Protein AF-A0A2R6IQU4-F1 (afdb_monomer_lite)

Sequence (64 aa):
MACPHLDYRESDGDREFDVARAFCTVADEFVQPVHADVCAERYGLDPESDCEIFRDRAGLDWDE

Structure (mmCIF, N/CA/C/O backbone):
data_AF-A0A2R6IQU4-F1
#
_entry.id   AF-A0A2R6IQU4-F1
#
loop_
_atom_site.group_PDB
_atom_site.id
_atom_site.type_symbol
_atom_site.label_atom_id
_atom_site.label_alt_id
_atom_site.label_comp_id
_atom_site.label_asym_id
_atom_site.label_entity_id
_atom_site.label_seq_id
_atom_site.pdbx_PDB_ins_code
_atom_site.Cartn_x
_atom_site.Cartn_y
_atom_site.Cartn_z
_atom_site.occupancy
_atom_site.B_iso_or_equiv
_atom_site.auth_seq_id
_atom_site.auth_comp_id
_atom_site.auth_asym_id
_atom_site.auth_atom_id
_atom_site.pdbx_PDB_model_num
ATOM 1 N N . MET A 1 1 ? 1.075 -6.745 11.352 1.00 58.47 1 MET A N 1
ATOM 2 C CA . MET A 1 1 ? 1.372 -7.802 10.374 1.00 58.47 1 MET A CA 1
ATOM 3 C C . MET A 1 1 ? 1.152 -7.291 8.948 1.00 58.47 1 MET A C 1
ATOM 5 O O . MET A 1 1 ? 0.041 -6.891 8.634 1.00 58.47 1 MET A O 1
ATOM 9 N N . ALA A 1 2 ? 2.176 -7.343 8.083 1.00 71.38 2 ALA A N 1
ATOM 10 C CA . ALA A 1 2 ? 2.061 -6.859 6.702 1.00 71.38 2 ALA A CA 1
ATOM 11 C C . ALA A 1 2 ? 0.853 -7.475 5.967 1.00 71.38 2 ALA A C 1
ATOM 13 O O . ALA A 1 2 ? 0.647 -8.690 6.023 1.00 71.38 2 ALA A O 1
ATOM 14 N N . CYS A 1 3 ? 0.069 -6.631 5.296 1.00 83.88 3 CYS A N 1
ATOM 15 C CA . CYS A 1 3 ? -1.149 -7.000 4.583 1.00 83.88 3 CYS A CA 1
ATOM 16 C C . CYS A 1 3 ? -0.890 -8.157 3.596 1.00 83.88 3 CYS A C 1
ATOM 18 O O . CYS A 1 3 ? -0.032 -8.019 2.720 1.00 83.88 3 CYS A O 1
ATOM 20 N N . PRO A 1 4 ? -1.649 -9.271 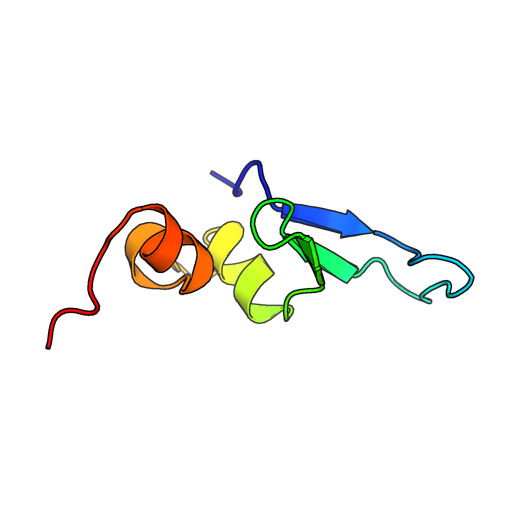3.663 1.00 85.69 4 PRO A N 1
ATOM 21 C CA . PRO A 1 4 ? -1.436 -10.442 2.803 1.00 85.69 4 PRO A CA 1
ATOM 22 C C . PRO A 1 4 ? -1.756 -10.183 1.325 1.00 85.69 4 PRO A C 1
ATOM 24 O O . PRO A 1 4 ? -1.500 -11.035 0.481 1.00 85.69 4 PRO A O 1
ATOM 27 N N . HIS A 1 5 ? -2.336 -9.024 1.015 1.00 89.56 5 HIS A N 1
ATOM 28 C CA . HIS A 1 5 ? -2.742 -8.630 -0.327 1.00 89.56 5 HIS A CA 1
ATOM 29 C C . HIS A 1 5 ? -1.761 -7.670 -1.010 1.00 89.56 5 HIS A C 1
ATOM 31 O O . HIS A 1 5 ? -2.039 -7.240 -2.133 1.00 89.56 5 HIS A O 1
ATOM 37 N N . LEU A 1 6 ? -0.655 -7.320 -0.345 1.00 92.88 6 LEU A N 1
ATOM 38 C CA . LEU A 1 6 ? 0.385 -6.449 -0.878 1.00 92.88 6 LEU A CA 1
ATOM 39 C C . LEU A 1 6 ? 1.494 -7.275 -1.542 1.00 92.88 6 LEU A C 1
ATOM 41 O O . LEU A 1 6 ? 2.311 -7.889 -0.858 1.00 92.88 6 LEU A O 1
ATOM 45 N N . ASP A 1 7 ? 1.559 -7.205 -2.867 1.00 94.31 7 ASP A N 1
ATOM 46 C CA . ASP A 1 7 ? 2.658 -7.743 -3.666 1.00 94.31 7 ASP A CA 1
ATOM 47 C C . ASP A 1 7 ? 3.617 -6.629 -4.096 1.00 94.31 7 ASP A C 1
ATOM 49 O O . ASP A 1 7 ? 3.259 -5.453 -4.160 1.00 94.31 7 ASP A O 1
ATOM 53 N N . TYR A 1 8 ? 4.838 -7.010 -4.464 1.00 94.25 8 TYR A N 1
ATOM 54 C CA . TYR A 1 8 ? 5.769 -6.145 -5.184 1.00 94.25 8 TYR A CA 1
ATOM 55 C C . TYR A 1 8 ? 6.058 -6.774 -6.544 1.00 94.25 8 TYR A C 1
ATOM 57 O O . TYR A 1 8 ? 6.580 -7.885 -6.610 1.00 94.25 8 TYR A O 1
ATOM 65 N N . ARG A 1 9 ? 5.702 -6.081 -7.630 1.00 95.81 9 ARG A N 1
ATOM 66 C CA . ARG A 1 9 ? 5.858 -6.579 -9.005 1.00 95.81 9 ARG A CA 1
ATOM 67 C C . ARG A 1 9 ? 6.861 -5.737 -9.778 1.00 95.81 9 ARG A C 1
ATOM 69 O O . ARG A 1 9 ? 6.846 -4.510 -9.700 1.00 95.81 9 ARG A O 1
ATOM 76 N N . GLU A 1 10 ? 7.717 -6.403 -10.539 1.00 97.12 10 GLU A N 1
ATOM 77 C CA . GLU A 1 10 ? 8.752 -5.775 -11.373 1.00 97.12 10 GLU A CA 1
ATOM 78 C C . GLU A 1 10 ? 8.259 -5.474 -12.794 1.00 97.12 10 GLU A C 1
ATOM 80 O O . GLU A 1 10 ? 8.929 -4.769 -13.539 1.00 97.12 10 GLU A O 1
ATOM 85 N N . SER A 1 11 ? 7.072 -5.951 -13.172 1.00 95.81 11 SER A N 1
ATOM 86 C CA . SER A 1 11 ? 6.505 -5.734 -14.501 1.00 95.81 11 SER A CA 1
ATOM 87 C C . SER A 1 11 ? 4.976 -5.715 -14.504 1.00 95.81 11 SER A C 1
ATOM 89 O O . SER A 1 11 ? 4.317 -6.115 -13.541 1.00 95.81 11 SER A O 1
ATOM 91 N N . ASP A 1 12 ? 4.431 -5.203 -15.606 1.00 95.38 12 ASP A N 1
ATOM 92 C CA . ASP A 1 12 ? 3.011 -5.072 -15.902 1.00 95.38 12 ASP A CA 1
ATOM 93 C C . ASP A 1 12 ? 2.791 -5.179 -17.422 1.00 95.38 12 ASP A C 1
ATOM 95 O O . ASP A 1 12 ? 3.029 -4.226 -18.170 1.00 95.38 12 ASP A O 1
ATOM 99 N N . GLY A 1 13 ? 2.396 -6.365 -17.893 1.00 91.69 13 GLY A N 1
ATOM 100 C CA . GLY A 1 13 ? 2.301 -6.663 -19.326 1.00 91.69 13 GLY A CA 1
ATOM 101 C C . GLY A 1 13 ? 3.659 -6.544 -20.028 1.00 91.69 13 GLY A C 1
ATOM 102 O O . GLY A 1 13 ? 4.629 -7.171 -19.613 1.00 91.69 13 GLY A O 1
ATOM 103 N N . ASP A 1 14 ? 3.725 -5.720 -21.078 1.00 94.88 14 ASP A N 1
ATOM 104 C CA . ASP A 1 14 ? 4.951 -5.449 -21.851 1.00 94.88 14 ASP A CA 1
ATOM 105 C C . ASP A 1 14 ? 5.881 -4.412 -21.192 1.00 94.88 14 ASP A C 1
ATOM 107 O O . ASP A 1 14 ? 6.922 -4.056 -21.748 1.00 94.88 14 ASP A O 1
ATOM 111 N N . ARG A 1 15 ? 5.496 -3.867 -20.032 1.00 93.69 15 ARG A N 1
ATOM 112 C CA . ARG A 1 15 ? 6.264 -2.848 -19.317 1.00 93.69 15 ARG A CA 1
ATOM 113 C C . ARG A 1 15 ? 7.005 -3.470 -18.142 1.00 93.69 15 ARG A C 1
ATOM 115 O O . ARG A 1 15 ? 6.385 -4.022 -17.241 1.00 93.69 15 ARG A O 1
ATOM 122 N N . GLU A 1 16 ? 8.316 -3.282 -18.106 1.00 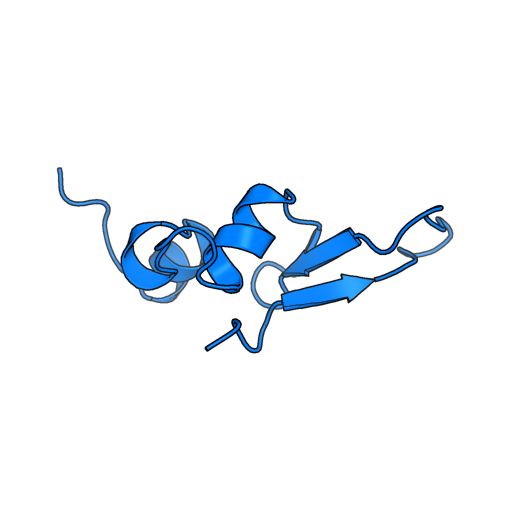96.06 16 GLU A N 1
ATOM 123 C CA . GLU A 1 16 ? 9.168 -3.610 -16.961 1.00 96.06 16 GLU A CA 1
ATOM 124 C C . GLU A 1 16 ? 9.512 -2.337 -16.175 1.00 96.06 16 GLU A C 1
ATOM 126 O O . GLU A 1 16 ? 9.529 -1.228 -16.719 1.00 96.06 16 GLU A O 1
ATOM 131 N N . PHE A 1 17 ? 9.750 -2.483 -14.877 1.00 94.94 17 PHE A N 1
ATOM 132 C CA . PHE A 1 17 ? 10.132 -1.407 -13.974 1.00 94.94 17 PHE A CA 1
ATOM 133 C C . PHE A 1 17 ? 11.568 -1.608 -13.498 1.00 94.94 17 PHE A C 1
ATOM 135 O O . PHE A 1 17 ? 11.975 -2.724 -13.195 1.00 94.94 17 PHE A O 1
ATOM 142 N N . ASP A 1 18 ? 12.307 -0.511 -13.331 1.00 95.50 18 ASP A N 1
ATOM 143 C CA . ASP A 1 18 ? 13.666 -0.564 -12.772 1.00 95.50 18 ASP A CA 1
ATOM 144 C C . ASP A 1 18 ? 13.691 -1.044 -11.308 1.00 95.50 18 ASP A C 1
ATOM 146 O O . ASP A 1 18 ? 14.710 -1.523 -10.816 1.00 95.50 18 ASP A O 1
ATOM 150 N N . VAL A 1 19 ? 12.572 -0.875 -10.594 1.00 93.81 19 VAL A N 1
ATOM 151 C CA . VAL A 1 19 ? 12.372 -1.315 -9.210 1.00 93.81 19 VAL A CA 1
ATOM 152 C C . VAL A 1 19 ? 10.972 -1.891 -9.042 1.00 93.81 19 VAL A C 1
ATOM 154 O O . VAL A 1 19 ? 10.011 -1.371 -9.618 1.00 93.81 19 VAL A O 1
ATOM 157 N N . ALA A 1 20 ? 10.847 -2.928 -8.211 1.00 95.31 20 ALA A N 1
ATOM 158 C CA . ALA A 1 20 ? 9.560 -3.535 -7.906 1.00 95.31 20 ALA A CA 1
ATOM 159 C C . ALA A 1 20 ? 8.592 -2.508 -7.290 1.00 95.31 20 ALA A C 1
ATOM 161 O O . ALA A 1 20 ? 8.943 -1.773 -6.363 1.00 95.31 20 ALA A O 1
ATOM 162 N N . ARG A 1 21 ? 7.362 -2.462 -7.804 1.00 95.56 21 ARG A N 1
ATOM 163 C CA . ARG A 1 21 ? 6.311 -1.533 -7.374 1.00 95.56 21 ARG A CA 1
ATOM 164 C C . ARG A 1 21 ? 5.239 -2.256 -6.576 1.00 95.56 21 ARG A C 1
ATOM 166 O O . ARG A 1 21 ? 4.902 -3.396 -6.884 1.00 95.56 21 ARG A O 1
ATOM 173 N N . ALA A 1 22 ? 4.700 -1.565 -5.578 1.00 95.62 22 ALA A N 1
ATOM 174 C CA . ALA A 1 22 ? 3.620 -2.067 -4.745 1.00 95.62 22 ALA A CA 1
ATOM 175 C C . ALA A 1 22 ? 2.349 -2.308 -5.574 1.00 95.62 22 ALA A C 1
ATOM 177 O O . ALA A 1 22 ? 1.898 -1.425 -6.304 1.00 95.62 22 ALA A O 1
ATOM 178 N N . PHE A 1 23 ? 1.768 -3.493 -5.436 1.00 95.62 23 PHE A N 1
ATOM 179 C CA . PHE A 1 23 ? 0.561 -3.929 -6.121 1.00 95.62 23 PHE A CA 1
ATOM 180 C C . PHE A 1 23 ? -0.438 -4.465 -5.097 1.00 95.62 23 PHE A C 1
ATOM 182 O O . PHE A 1 23 ? -0.120 -5.368 -4.322 1.00 95.62 23 PHE A O 1
ATOM 189 N N . CYS A 1 24 ? -1.648 -3.913 -5.085 1.00 95.19 24 CYS A N 1
ATOM 190 C CA . CYS A 1 24 ? -2.725 -4.395 -4.233 1.00 95.19 24 CYS A CA 1
ATOM 191 C C . CYS A 1 24 ? -3.554 -5.427 -4.998 1.00 95.19 24 CYS A C 1
ATOM 193 O O . CYS A 1 24 ? -4.244 -5.090 -5.955 1.00 95.19 24 CYS A O 1
ATOM 195 N N . THR A 1 25 ? -3.547 -6.679 -4.545 1.00 93.31 25 THR A N 1
ATOM 196 C CA . THR A 1 25 ? -4.309 -7.768 -5.188 1.00 93.31 25 THR A CA 1
ATOM 197 C C . THR A 1 25 ? -5.825 -7.659 -5.008 1.00 93.31 25 THR A C 1
ATOM 199 O O . THR A 1 25 ? -6.574 -8.319 -5.719 1.00 93.31 25 THR A O 1
ATOM 202 N N . VAL A 1 26 ? -6.297 -6.824 -4.078 1.00 92.56 26 VAL A N 1
ATOM 203 C CA . VAL A 1 26 ? -7.735 -6.604 -3.842 1.00 92.56 26 VAL A CA 1
ATOM 204 C C . VAL A 1 26 ? -8.313 -5.567 -4.803 1.00 92.56 26 VAL A C 1
ATOM 206 O O . VAL A 1 26 ? -9.410 -5.759 -5.333 1.00 92.56 26 VAL A O 1
ATOM 209 N N . ALA A 1 27 ? -7.585 -4.469 -5.017 1.00 92.31 27 ALA A N 1
ATOM 210 C CA . ALA A 1 27 ? -7.937 -3.451 -6.006 1.00 92.31 27 ALA A CA 1
ATOM 211 C C . ALA A 1 27 ? -7.498 -3.842 -7.431 1.00 92.31 27 ALA A C 1
ATOM 213 O O . ALA A 1 27 ? -8.020 -3.298 -8.395 1.00 92.31 27 ALA A O 1
ATOM 214 N N . ASP A 1 28 ? -6.603 -4.828 -7.548 1.00 94.44 28 ASP A N 1
ATOM 215 C CA . ASP A 1 28 ? -5.981 -5.281 -8.796 1.00 94.44 28 ASP A CA 1
ATOM 216 C C . ASP A 1 28 ? -5.238 -4.153 -9.531 1.00 94.44 28 ASP A C 1
ATOM 218 O O . ASP A 1 28 ? -5.271 -4.028 -10.753 1.00 94.44 28 ASP A O 1
ATOM 222 N N . GLU A 1 29 ? -4.536 -3.313 -8.766 1.00 94.75 29 GLU A N 1
ATOM 223 C CA . GLU A 1 29 ? -3.794 -2.172 -9.297 1.00 94.75 29 GLU A CA 1
ATOM 224 C C . GLU A 1 29 ? -2.489 -1.898 -8.540 1.00 94.75 29 GLU A C 1
ATOM 226 O O . GLU A 1 29 ? -2.283 -2.308 -7.390 1.00 94.75 29 GLU A O 1
ATOM 231 N N . PHE A 1 30 ? -1.594 -1.161 -9.199 1.00 95.50 30 PHE A N 1
ATOM 232 C CA . PHE A 1 30 ? -0.399 -0.616 -8.564 1.00 95.50 30 PHE A CA 1
ATOM 233 C C . PHE A 1 30 ? -0.773 0.549 -7.657 1.00 95.50 30 PHE A C 1
ATOM 235 O O . PHE A 1 30 ? -1.310 1.554 -8.119 1.00 95.50 30 PHE A O 1
ATOM 242 N N . VAL A 1 31 ? -0.417 0.440 -6.382 1.00 94.56 31 VAL A N 1
ATOM 243 C CA . VAL A 1 31 ? -0.704 1.464 -5.377 1.00 94.56 31 VAL A CA 1
ATOM 244 C C . VAL A 1 31 ? 0.515 2.343 -5.124 1.00 94.56 31 VAL A C 1
ATOM 246 O O . VAL A 1 31 ? 1.661 1.989 -5.415 1.00 94.56 31 VAL A O 1
ATOM 249 N N . GLN A 1 32 ? 0.272 3.519 -4.556 1.00 92.19 32 GLN A N 1
ATOM 250 C CA . GLN A 1 32 ? 1.346 4.419 -4.153 1.00 92.19 32 GLN A CA 1
ATOM 251 C C . GLN A 1 32 ? 2.198 3.800 -3.027 1.00 92.19 32 GLN A C 1
ATOM 253 O O . GLN A 1 32 ? 1.670 3.044 -2.209 1.00 92.19 32 GLN A O 1
ATOM 258 N N . PRO A 1 33 ? 3.490 4.164 -2.906 1.00 91.38 33 PRO A N 1
ATOM 259 C CA . PRO A 1 33 ? 4.347 3.685 -1.819 1.00 91.38 33 PRO A CA 1
ATOM 260 C C . PRO A 1 33 ? 3.756 3.917 -0.422 1.00 91.38 33 PRO A C 1
ATOM 262 O O . PRO A 1 33 ? 3.888 3.056 0.439 1.00 91.38 33 PRO A O 1
ATOM 265 N N . VAL A 1 34 ? 3.025 5.023 -0.224 1.00 90.94 34 VAL A N 1
ATOM 266 C CA . VAL A 1 34 ? 2.354 5.316 1.053 1.00 90.94 34 VAL A CA 1
ATOM 267 C C . VAL A 1 34 ? 1.321 4.249 1.430 1.00 90.94 34 VAL A C 1
ATOM 269 O O . VAL A 1 34 ? 1.253 3.854 2.587 1.00 90.94 34 VAL A O 1
ATOM 272 N N . HIS A 1 35 ? 0.585 3.695 0.461 1.00 92.75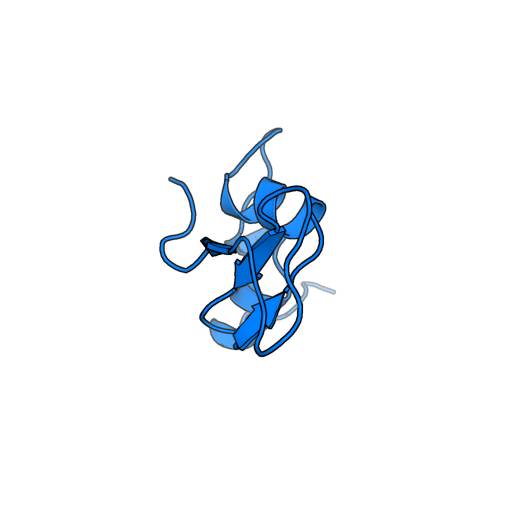 35 HIS A N 1
ATOM 273 C CA . HIS A 1 35 ? -0.335 2.583 0.714 1.00 92.75 35 HIS A CA 1
ATOM 274 C C . HIS A 1 35 ? 0.411 1.315 1.127 1.00 92.75 35 HIS A C 1
ATOM 276 O O . HIS A 1 35 ? -0.061 0.563 1.976 1.00 92.75 35 HIS A O 1
ATOM 282 N N . ALA A 1 36 ? 1.587 1.080 0.545 1.00 93.00 36 ALA A N 1
ATOM 283 C CA . ALA A 1 36 ? 2.435 -0.033 0.943 1.00 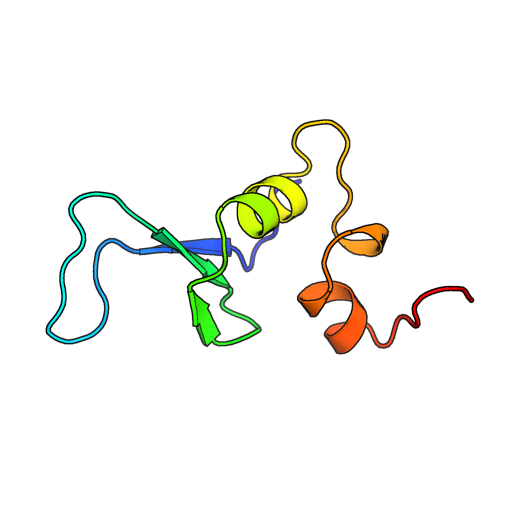93.00 36 ALA A CA 1
ATOM 284 C C . ALA A 1 36 ? 2.962 0.146 2.376 1.00 93.00 36 ALA A C 1
ATOM 286 O O . ALA A 1 36 ? 3.019 -0.829 3.123 1.00 93.00 36 ALA A O 1
ATOM 287 N N . ASP A 1 37 ? 3.298 1.377 2.772 1.00 93.50 37 ASP A N 1
ATOM 288 C CA . ASP A 1 37 ? 3.707 1.697 4.141 1.00 93.50 37 ASP A CA 1
ATOM 289 C C . ASP A 1 37 ? 2.558 1.502 5.144 1.00 93.50 37 ASP A C 1
ATOM 291 O O . ASP A 1 37 ? 2.790 0.888 6.187 1.00 93.50 37 ASP A O 1
ATOM 295 N N . VAL A 1 38 ? 1.329 1.924 4.807 1.00 93.62 38 VAL A N 1
ATOM 296 C CA . VAL A 1 38 ? 0.117 1.650 5.609 1.00 93.62 38 VAL A CA 1
ATOM 297 C C . VAL A 1 38 ? -0.096 0.146 5.768 1.00 93.62 38 VAL A C 1
ATOM 299 O O . VAL A 1 38 ? -0.187 -0.363 6.880 1.00 93.62 38 VAL A O 1
ATOM 302 N N . CYS A 1 39 ? -0.105 -0.595 4.658 1.00 92.12 39 CYS A N 1
ATOM 303 C CA . CYS A 1 39 ? -0.266 -2.049 4.652 1.00 92.12 39 CYS A CA 1
ATOM 304 C C . CYS A 1 39 ? 0.835 -2.791 5.421 1.00 92.12 39 CYS A C 1
ATOM 306 O O . CYS A 1 39 ? 0.617 -3.921 5.846 1.00 92.12 39 CYS A O 1
ATOM 308 N N . ALA A 1 40 ? 2.019 -2.198 5.567 1.00 90.31 40 ALA A N 1
ATOM 309 C CA . ALA A 1 40 ? 3.126 -2.751 6.340 1.00 90.31 40 ALA A CA 1
ATOM 310 C C . ALA A 1 40 ? 3.143 -2.274 7.808 1.00 90.31 40 ALA A C 1
ATOM 312 O O . ALA A 1 40 ? 4.128 -2.538 8.501 1.00 90.31 40 ALA A O 1
ATOM 313 N N . GLU A 1 41 ? 2.110 -1.542 8.243 1.00 91.75 41 GLU A N 1
ATOM 314 C CA . GLU A 1 41 ? 1.990 -0.842 9.534 1.00 91.75 41 GLU A CA 1
ATOM 315 C C . GLU A 1 41 ? 3.256 -0.068 9.920 1.00 91.75 41 GLU A C 1
ATOM 317 O O . GLU A 1 41 ? 3.688 -0.003 11.079 1.00 91.75 41 GLU A O 1
ATOM 322 N N . ARG A 1 42 ? 3.922 0.506 8.915 1.00 90.94 42 ARG A N 1
ATOM 323 C C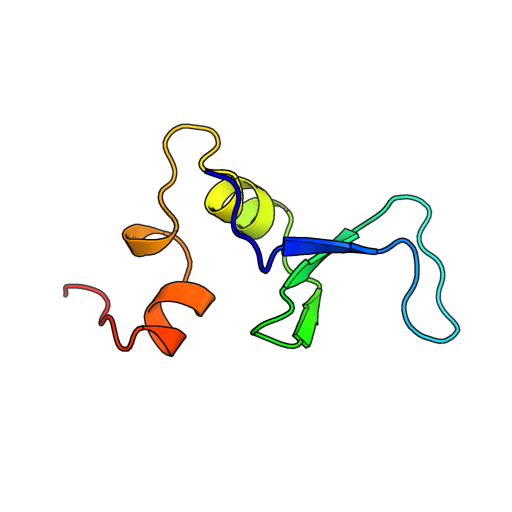A . ARG A 1 42 ? 5.104 1.327 9.154 1.00 90.94 42 ARG A CA 1
ATOM 324 C C . ARG A 1 42 ? 4.683 2.620 9.824 1.00 90.94 42 ARG A C 1
ATOM 326 O O . ARG A 1 42 ? 3.598 3.132 9.593 1.00 90.94 42 ARG A O 1
ATOM 333 N N . TYR A 1 43 ? 5.570 3.168 10.648 1.00 92.06 43 TYR A N 1
ATOM 334 C CA . TYR A 1 43 ? 5.349 4.452 11.322 1.00 92.06 43 TYR A CA 1
ATOM 335 C C . TYR A 1 43 ? 4.114 4.492 12.243 1.00 92.06 43 TYR A C 1
ATOM 337 O O . TYR A 1 43 ? 3.696 5.576 12.635 1.00 92.06 43 TYR A O 1
ATOM 345 N N . GLY A 1 44 ? 3.573 3.330 12.629 1.00 89.12 44 GLY A N 1
ATOM 346 C CA . GLY A 1 44 ? 2.352 3.243 13.432 1.00 89.12 44 GLY A CA 1
ATOM 347 C C . GLY A 1 44 ? 1.069 3.463 12.631 1.00 89.12 44 GLY A C 1
ATOM 348 O O . GLY A 1 44 ? 0.049 3.761 13.241 1.00 89.12 44 GLY A O 1
ATOM 349 N N . LEU A 1 45 ? 1.139 3.346 11.302 1.00 91.62 45 LEU A N 1
ATOM 350 C CA . LEU A 1 45 ? -0.033 3.322 10.433 1.00 91.62 45 LEU A CA 1
ATOM 351 C C . LEU A 1 45 ? -0.808 2.018 10.625 1.00 91.62 45 LEU A C 1
ATOM 353 O O . LEU A 1 45 ? -0.214 0.978 10.913 1.00 91.62 45 LEU A O 1
ATOM 357 N N . ASP A 1 46 ? -2.115 2.081 10.424 1.00 89.75 46 ASP A N 1
ATOM 358 C CA . ASP A 1 46 ? -3.029 0.964 10.596 1.00 89.75 46 ASP A CA 1
ATOM 359 C C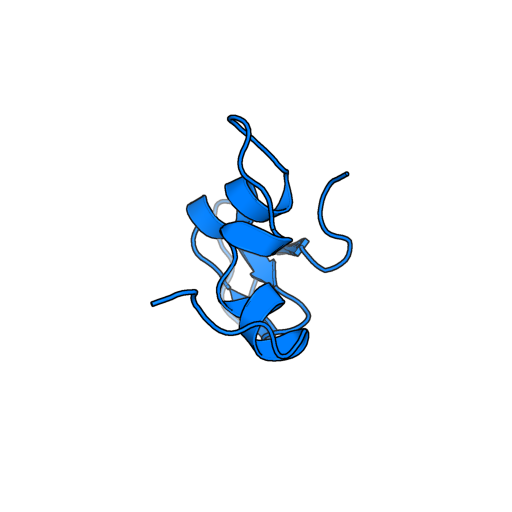 . ASP A 1 46 ? -3.924 0.800 9.354 1.00 89.75 46 ASP A C 1
ATOM 361 O O . ASP A 1 46 ? -4.580 1.749 8.932 1.00 89.75 46 ASP A O 1
ATOM 365 N N . PRO A 1 47 ? -3.974 -0.382 8.715 1.00 88.12 47 PRO A N 1
ATOM 366 C CA . PRO A 1 47 ? -4.818 -0.593 7.541 1.00 88.12 47 PRO A CA 1
ATOM 367 C C . PRO A 1 47 ? -6.319 -0.417 7.801 1.00 88.12 47 PRO A C 1
ATOM 369 O O . PRO A 1 47 ? -7.040 -0.056 6.871 1.00 88.12 47 PRO A O 1
ATOM 372 N N . GLU A 1 48 ? -6.803 -0.665 9.020 1.00 88.19 48 GLU A N 1
ATOM 373 C CA . GLU A 1 48 ? -8.223 -0.527 9.355 1.00 88.19 48 GLU A CA 1
ATOM 374 C C . GLU A 1 48 ? -8.634 0.952 9.438 1.00 88.19 48 GLU A C 1
ATOM 376 O O . GLU A 1 48 ? -9.757 1.296 9.054 1.00 88.19 48 GLU A O 1
ATOM 381 N N . SER A 1 49 ? -7.730 1.850 9.851 1.00 88.94 49 SER A N 1
ATOM 382 C CA . SER A 1 49 ? -7.980 3.300 9.893 1.00 88.94 49 SER A CA 1
ATOM 383 C C . SER A 1 49 ? -7.463 4.087 8.686 1.00 88.94 49 SER A C 1
ATOM 385 O O . SER A 1 49 ? -8.115 5.043 8.273 1.00 88.94 49 SER A O 1
ATOM 387 N N . ASP A 1 50 ? -6.333 3.695 8.097 1.00 91.50 50 ASP A N 1
ATOM 388 C CA . ASP A 1 50 ? -5.550 4.557 7.200 1.00 91.50 50 ASP A CA 1
ATOM 389 C C . ASP A 1 50 ? -5.550 4.095 5.732 1.00 91.50 50 ASP A C 1
ATOM 391 O O . ASP A 1 50 ? -5.097 4.833 4.856 1.00 91.50 50 ASP A O 1
ATOM 395 N N . CYS A 1 51 ? -6.035 2.883 5.426 1.00 91.50 51 CYS A N 1
ATOM 396 C CA . CYS A 1 51 ? -6.086 2.360 4.056 1.00 91.50 51 CYS A CA 1
ATOM 397 C C . CYS A 1 51 ? -7.492 2.489 3.460 1.00 91.50 51 CYS A C 1
ATOM 399 O O . CYS A 1 51 ? -8.415 1.771 3.846 1.00 91.50 51 CYS A O 1
ATOM 401 N N . GLU A 1 52 ? -7.646 3.343 2.448 1.00 89.94 52 GLU A N 1
ATOM 402 C CA . GLU A 1 52 ? -8.942 3.580 1.800 1.00 89.94 52 GLU A CA 1
ATOM 403 C C . GLU A 1 52 ? -9.505 2.327 1.117 1.00 89.94 52 GLU A C 1
ATOM 405 O O . GLU A 1 52 ? -10.699 2.049 1.206 1.00 89.94 52 GLU A O 1
ATOM 410 N N . ILE A 1 53 ? -8.629 1.515 0.516 1.00 91.12 53 ILE A N 1
ATOM 411 C CA . ILE A 1 53 ? -9.008 0.266 -0.154 1.00 91.12 53 ILE A CA 1
ATOM 412 C C . ILE A 1 53 ? -9.499 -0.764 0.864 1.00 91.12 53 ILE A C 1
ATOM 414 O O . ILE A 1 53 ? -10.485 -1.456 0.618 1.00 91.12 53 ILE A O 1
ATOM 418 N N . PHE A 1 54 ? -8.813 -0.895 2.003 1.00 88.56 54 PHE A N 1
ATOM 419 C CA . PHE A 1 54 ? -9.231 -1.835 3.041 1.00 88.56 54 PHE A CA 1
ATOM 420 C C . PHE A 1 54 ? -10.602 -1.443 3.587 1.00 88.56 54 PHE A C 1
ATOM 422 O O . PHE A 1 54 ? -11.491 -2.287 3.673 1.00 88.56 54 PHE A O 1
ATOM 429 N N . ARG A 1 55 ? -10.783 -0.158 3.901 1.00 89.81 55 ARG A N 1
ATOM 430 C CA . ARG A 1 55 ? -12.011 0.377 4.492 1.00 89.81 55 ARG A CA 1
ATOM 431 C C . ARG A 1 55 ? -13.213 0.205 3.575 1.00 89.81 55 ARG A C 1
ATOM 433 O O . ARG A 1 55 ? -14.212 -0.361 4.010 1.00 89.81 55 ARG A O 1
ATOM 440 N N . ASP A 1 56 ? -13.081 0.562 2.298 1.00 90.50 56 ASP A N 1
ATOM 441 C CA . ASP A 1 56 ? -14.119 0.334 1.283 1.00 90.50 56 ASP A CA 1
ATOM 442 C C . ASP A 1 56 ? -14.542 -1.146 1.226 1.00 90.50 56 ASP A C 1
ATOM 444 O O . ASP A 1 56 ? -15.726 -1.484 1.259 1.00 90.50 56 ASP A O 1
ATOM 448 N N . ARG A 1 57 ? -13.567 -2.061 1.247 1.00 87.81 57 ARG A N 1
ATOM 449 C CA . ARG A 1 57 ? -13.820 -3.507 1.152 1.00 87.81 57 ARG A CA 1
ATOM 450 C C . ARG A 1 57 ? -14.350 -4.129 2.437 1.00 87.81 57 ARG A C 1
ATOM 452 O O . ARG A 1 57 ? -15.083 -5.115 2.367 1.00 87.81 57 ARG A O 1
ATOM 459 N N . ALA A 1 58 ? -13.995 -3.566 3.584 1.00 86.50 58 ALA A N 1
ATOM 460 C CA . ALA A 1 58 ? -14.517 -3.945 4.889 1.00 86.50 58 ALA A CA 1
ATOM 461 C C . ALA A 1 58 ? -15.882 -3.295 5.191 1.00 86.50 58 ALA A C 1
ATOM 463 O O . ALA A 1 58 ? -16.518 -3.658 6.180 1.00 86.50 58 ALA A O 1
ATOM 464 N N . GLY A 1 59 ? -16.350 -2.367 4.347 1.00 86.88 59 GLY A N 1
ATOM 465 C CA . GLY A 1 59 ? -17.572 -1.599 4.586 1.00 86.88 59 GLY A CA 1
ATOM 466 C C . GLY A 1 59 ? -17.451 -0.647 5.779 1.00 86.88 59 GLY A C 1
ATOM 467 O O . GLY A 1 59 ? -18.443 -0.400 6.463 1.00 86.88 59 GLY A O 1
ATOM 468 N N . LEU A 1 60 ? -16.237 -0.165 6.056 1.00 85.06 60 LEU A N 1
ATOM 469 C CA . LEU A 1 60 ? -15.947 0.802 7.109 1.00 85.06 60 LEU A CA 1
ATOM 470 C C . LEU A 1 60 ? -16.082 2.215 6.537 1.00 85.06 60 LEU A C 1
ATOM 472 O O . LEU A 1 60 ? -15.382 2.577 5.592 1.00 85.06 60 LEU A O 1
ATOM 476 N N . ASP A 1 61 ? -16.977 3.006 7.117 1.00 80.25 61 ASP A N 1
ATOM 477 C CA . ASP A 1 61 ? -17.158 4.410 6.754 1.00 80.25 61 ASP A CA 1
ATOM 478 C C . ASP A 1 61 ? -16.096 5.294 7.420 1.00 80.25 61 ASP A C 1
ATOM 480 O O . ASP A 1 61 ? -15.611 4.972 8.505 1.00 80.25 61 ASP A O 1
ATOM 484 N N . TRP A 1 62 ? -15.709 6.389 6.761 1.00 77.69 62 TRP A N 1
ATOM 485 C CA . TRP A 1 62 ? -14.864 7.435 7.346 1.00 77.69 62 TRP A CA 1
ATOM 486 C C . TRP A 1 62 ? -15.669 8.177 8.402 1.00 77.69 62 TRP A C 1
ATOM 488 O O . TRP A 1 62 ? -16.525 8.969 8.036 1.00 77.69 62 TRP A O 1
ATOM 498 N N . ASP A 1 63 ? -15.399 7.898 9.685 1.00 67.88 63 ASP A N 1
ATOM 499 C CA . ASP A 1 63 ? -16.024 8.611 10.801 1.00 67.88 63 ASP A CA 1
ATOM 500 C C . ASP A 1 63 ? -16.000 10.132 10.522 1.00 67.88 63 ASP A C 1
ATOM 502 O O . ASP A 1 63 ? -14.923 10.700 10.308 1.00 67.88 63 ASP A O 1
ATOM 506 N N . GLU A 1 64 ? -17.190 10.748 10.451 1.00 58.47 64 GLU A N 1
ATOM 507 C CA . GLU A 1 64 ? -17.415 12.166 10.095 1.00 58.47 64 GLU A CA 1
ATOM 508 C C . GLU A 1 64 ? -16.730 13.170 11.040 1.00 58.47 64 GLU A C 1
ATOM 510 O O . GLU A 1 64 ? -16.831 13.016 12.283 1.00 58.47 64 GLU A O 1
#

Foldseek 3Di:
DAAPQWDFAQDDVPDGHPGTFIAGNQVRGTDDVVLNCLSHCHPVHHCCQHPPSSCVVVVNDNDD

Radius of gyration: 12.65 Å; chains: 1; bounding box: 31×23×35 Å

Secondary structure (DSSP, 8-state):
---TTEEEEEEETTEEEEEEEEEETTTTEEPPHHHHHHHTTGGG--HHHH-HHHHHHHT-----

pLDDT: mean 89.9, std 7.77, range [58.47, 97.12]